Protein AF-A0A352WUY8-F1 (afdb_monomer)

Mean predicted aligned error: 10.78 Å

Nearest PDB structures (foldseek):
  6tqo-assembly1_G  TM=8.831E-01  e=2.016E-07  Escherichia coli
  1nz8-assembly1_A  TM=8.225E-01  e=1.545E-07  Thermus thermophilus
  8urw-assembly1_G  TM=7.763E-01  e=8.699E-07  Synechococcus elongatus
  2lq8-assembly1_A  TM=7.130E-01  e=3.512E-06  Thermotoga maritima
  2xhc-assembly1_A  TM=7.274E-01  e=1.139E-03  Thermotoga maritima

Solvent-accessible surface area (backbone atoms only — not comparable to full-atom values): 7276 Å² total; per-residue (Å²): 60,34,43,75,92,31,48,69,58,34,46,56,48,49,53,51,50,30,59,76,69,67,35,56,89,40,49,70,47,71,47,65,33,44,37,51,37,58,45,99,87,71,48,78,44,79,44,65,76,46,81,32,41,67,49,70,47,59,58,94,43,74,66,54,53,48,53,55,56,70,36,76,50,43,78,41,47,60,49,81,93,58,40,70,63,86,73,52,72,69,56,45,47,75,61,33,72,51,81,60,70,56,75,78,84,76,59,1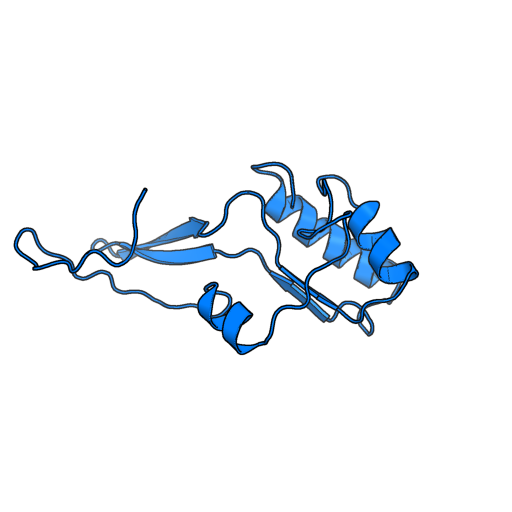00,83,68,88,79,80,90,86,81,87,134

Structure (mmCIF, N/CA/C/O backbone):
data_AF-A0A352WUY8-F1
#
_entry.id   AF-A0A352WUY8-F1
#
loop_
_atom_site.group_PDB
_atom_site.id
_atom_site.type_symbol
_atom_site.label_atom_id
_atom_site.label_alt_id
_atom_site.label_comp_id
_atom_site.label_asym_id
_atom_site.label_entity_id
_atom_site.label_seq_id
_atom_site.pdbx_PDB_ins_code
_atom_site.Cartn_x
_atom_site.Cartn_y
_atom_site.Cartn_z
_atom_site.occupancy
_atom_site.B_iso_or_equiv
_atom_site.auth_seq_id
_atom_site.auth_comp_id
_atom_site.auth_asym_id
_atom_site.auth_atom_id
_atom_site.pdbx_PDB_model_num
ATOM 1 N N . HIS A 1 1 ? 4.583 -4.621 2.887 1.00 82.31 1 HIS A N 1
ATOM 2 C CA . HIS A 1 1 ? 4.768 -4.213 4.289 1.00 82.31 1 HIS A CA 1
ATOM 3 C C . HIS A 1 1 ? 5.274 -2.777 4.323 1.00 82.31 1 HIS A C 1
ATOM 5 O O . HIS A 1 1 ? 6.073 -2.386 3.469 1.00 82.31 1 HIS A O 1
ATOM 11 N N . THR A 1 2 ? 4.762 -1.977 5.249 1.00 84.19 2 THR A N 1
ATOM 12 C CA . THR A 1 2 ? 5.091 -0.553 5.397 1.00 84.19 2 THR A CA 1
ATOM 13 C C . THR A 1 2 ? 5.365 -0.224 6.858 1.00 84.19 2 THR A C 1
ATOM 15 O O . THR A 1 2 ? 5.048 -1.014 7.738 1.00 84.19 2 THR A O 1
ATOM 18 N N . TYR A 1 3 ? 5.930 0.946 7.146 1.00 82.31 3 TYR A N 1
ATOM 19 C CA . TYR A 1 3 ? 5.993 1.423 8.529 1.00 82.31 3 TYR A CA 1
ATOM 20 C C . TYR A 1 3 ? 4.589 1.745 9.067 1.00 82.31 3 TYR A C 1
ATOM 22 O O . TYR A 1 3 ? 3.752 2.311 8.356 1.00 82.31 3 TYR A O 1
ATOM 30 N N . SER A 1 4 ? 4.343 1.406 10.335 1.00 74.00 4 SER A N 1
ATOM 31 C CA . SER A 1 4 ? 3.097 1.746 11.031 1.00 74.00 4 SER A CA 1
ATOM 32 C C . SER A 1 4 ? 2.880 3.264 11.035 1.00 74.00 4 SER A C 1
ATOM 34 O O . SER A 1 4 ? 3.808 4.030 11.300 1.00 74.00 4 SER A O 1
ATOM 36 N N . GLY A 1 5 ? 1.671 3.708 10.680 1.00 79.38 5 GLY A N 1
ATOM 37 C CA . GLY A 1 5 ? 1.319 5.130 10.557 1.00 79.38 5 GLY A CA 1
ATOM 38 C C . GLY A 1 5 ? 1.718 5.790 9.230 1.00 79.38 5 GLY A C 1
ATOM 39 O O . GLY A 1 5 ? 1.317 6.923 8.973 1.00 79.38 5 GLY A O 1
ATOM 40 N N . TYR A 1 6 ? 2.450 5.090 8.357 1.00 83.50 6 TYR A N 1
ATOM 41 C CA . TYR A 1 6 ? 2.843 5.600 7.040 1.00 83.50 6 TYR A CA 1
ATOM 42 C C . TYR A 1 6 ? 1.952 5.095 5.898 1.00 83.50 6 TYR A C 1
ATOM 44 O O . TYR A 1 6 ? 2.167 5.520 4.768 1.00 83.50 6 TYR A O 1
ATOM 52 N N . GLU A 1 7 ? 0.946 4.246 6.146 1.00 83.88 7 GLU A N 1
ATOM 53 C CA . GLU A 1 7 ? 0.160 3.605 5.072 1.00 83.88 7 GLU A CA 1
ATOM 54 C C . GLU A 1 7 ? -0.530 4.634 4.169 1.00 83.88 7 G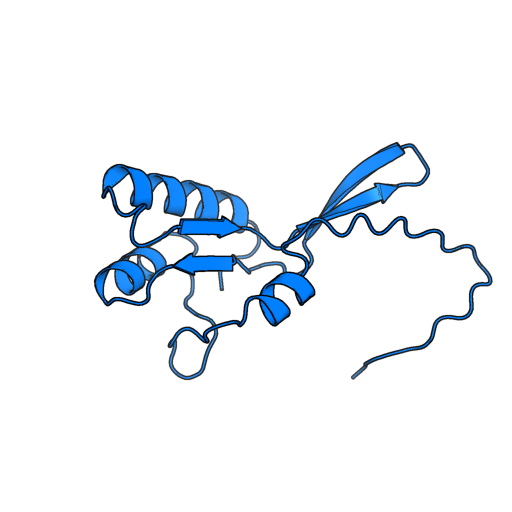LU A C 1
ATOM 56 O O . GLU A 1 7 ? -0.363 4.585 2.953 1.00 83.88 7 GLU A O 1
ATOM 61 N N . ASN A 1 8 ? -1.216 5.621 4.763 1.00 85.06 8 ASN A N 1
ATOM 62 C CA . ASN A 1 8 ? -1.877 6.706 4.025 1.00 85.06 8 ASN A CA 1
ATOM 63 C C . ASN A 1 8 ? -0.882 7.481 3.158 1.00 85.06 8 ASN A C 1
ATOM 65 O O . ASN A 1 8 ? -1.136 7.762 1.990 1.00 85.06 8 ASN A O 1
ATOM 69 N N . ARG A 1 9 ? 0.295 7.789 3.714 1.00 88.75 9 ARG A N 1
ATOM 70 C CA . ARG A 1 9 ? 1.338 8.521 2.992 1.00 88.75 9 ARG A CA 1
ATOM 71 C C . ARG A 1 9 ? 1.930 7.685 1.861 1.00 88.75 9 ARG A C 1
ATOM 73 O O . ARG A 1 9 ? 2.184 8.226 0.789 1.00 88.75 9 ARG A O 1
ATOM 80 N N . VAL A 1 10 ? 2.158 6.393 2.096 1.00 89.69 10 VAL A N 1
ATOM 81 C CA . VAL A 1 10 ? 2.646 5.452 1.083 1.00 89.69 10 VAL A CA 1
ATOM 82 C C . VAL A 1 10 ? 1.637 5.345 -0.050 1.00 89.69 10 VAL A C 1
ATOM 84 O O . VAL A 1 10 ? 2.053 5.487 -1.192 1.00 89.69 10 VAL A O 1
ATOM 87 N N . ALA A 1 11 ? 0.345 5.176 0.245 1.00 88.31 11 ALA A N 1
ATOM 88 C CA . ALA A 1 11 ? -0.701 5.086 -0.770 1.00 88.31 11 ALA A CA 1
ATOM 89 C C . ALA A 1 11 ? -0.721 6.331 -1.670 1.00 88.31 11 ALA A C 1
ATOM 91 O O . ALA A 1 11 ? -0.510 6.213 -2.875 1.00 88.31 11 ALA A O 1
ATOM 92 N N . THR A 1 12 ? -0.819 7.528 -1.080 1.00 89.88 12 THR A N 1
ATOM 93 C CA . THR A 1 12 ? -0.816 8.787 -1.842 1.00 89.88 12 THR A CA 1
ATOM 94 C C . THR A 1 12 ? 0.484 9.007 -2.620 1.00 89.88 12 THR A C 1
ATOM 96 O O . THR A 1 12 ? 0.471 9.530 -3.734 1.00 89.88 12 THR A O 1
ATOM 99 N N . ASN A 1 13 ? 1.637 8.645 -2.050 1.00 90.56 13 ASN A N 1
ATOM 100 C CA . ASN A 1 13 ? 2.911 8.743 -2.760 1.00 90.56 13 ASN A CA 1
ATOM 101 C C . ASN A 1 13 ? 2.961 7.786 -3.951 1.00 90.56 13 ASN A C 1
ATOM 103 O O . ASN A 1 13 ? 3.424 8.185 -5.017 1.00 90.56 13 ASN A O 1
ATOM 107 N N . LEU A 1 14 ? 2.485 6.551 -3.779 1.00 88.94 14 LEU A N 1
ATOM 108 C CA . LEU A 1 14 ? 2.448 5.558 -4.845 1.00 88.94 14 LEU A CA 1
ATOM 109 C C . LEU A 1 14 ? 1.560 6.053 -5.988 1.00 88.94 14 LEU A C 1
ATOM 111 O O . LEU A 1 14 ? 2.011 6.073 -7.126 1.00 88.94 14 LEU A O 1
ATOM 115 N N . GLU A 1 15 ? 0.358 6.548 -5.682 1.00 89.12 15 GLU A N 1
ATOM 116 C CA . GLU A 1 15 ? -0.559 7.136 -6.669 1.00 89.12 15 GLU A CA 1
ATOM 117 C C . GLU A 1 15 ? 0.093 8.291 -7.434 1.00 89.12 15 GLU A C 1
ATOM 119 O O . GLU A 1 15 ? 0.072 8.316 -8.664 1.00 89.12 15 GLU A O 1
ATOM 124 N N . LYS A 1 16 ? 0.761 9.210 -6.727 1.00 90.62 16 LYS A N 1
ATOM 125 C CA . LYS A 1 16 ? 1.502 10.307 -7.364 1.00 90.62 16 LYS A CA 1
ATOM 126 C C . LYS A 1 16 ? 2.624 9.803 -8.264 1.00 90.62 16 LYS A C 1
ATOM 128 O O . LYS A 1 16 ? 2.843 10.374 -9.327 1.00 90.62 16 LYS A O 1
ATOM 133 N N . ILE A 1 17 ? 3.380 8.786 -7.855 1.00 88.06 17 ILE A N 1
ATOM 134 C CA . ILE A 1 17 ? 4.468 8.234 -8.675 1.00 88.06 17 ILE A CA 1
ATOM 135 C C . ILE A 1 17 ? 3.898 7.567 -9.930 1.00 88.06 17 ILE A C 1
ATOM 137 O O . ILE A 1 17 ? 4.437 7.764 -11.019 1.00 88.06 17 ILE A O 1
ATOM 141 N N . VAL A 1 18 ? 2.805 6.818 -9.779 1.00 88.50 18 VAL A N 1
ATOM 142 C CA . VAL A 1 18 ? 2.091 6.160 -10.878 1.00 88.50 18 VAL A CA 1
ATOM 143 C C . VAL A 1 18 ? 1.592 7.185 -11.891 1.00 88.50 18 VAL A C 1
ATOM 145 O O . VAL A 1 18 ? 1.808 6.998 -13.088 1.00 88.50 18 VAL A O 1
ATOM 148 N N . ASP A 1 19 ? 1.004 8.284 -11.421 1.00 88.88 19 ASP A N 1
ATOM 149 C CA . ASP A 1 19 ? 0.526 9.376 -12.271 1.00 88.88 19 ASP A CA 1
ATOM 150 C C . ASP A 1 19 ? 1.684 10.092 -12.988 1.00 88.88 19 ASP A C 1
ATOM 152 O O . ASP A 1 19 ? 1.711 10.176 -14.217 1.00 88.88 19 ASP A O 1
ATOM 156 N N . ASN A 1 20 ? 2.728 10.483 -12.245 1.00 89.62 20 ASN A N 1
ATOM 157 C CA . ASN A 1 20 ? 3.909 11.152 -12.806 1.00 89.62 20 ASN A CA 1
ATOM 158 C C . ASN A 1 20 ? 4.630 10.308 -13.868 1.00 89.62 20 ASN A C 1
ATOM 160 O O . ASN A 1 20 ? 5.113 10.843 -14.865 1.00 89.62 20 ASN A O 1
ATOM 164 N N . ARG A 1 21 ? 4.720 8.988 -13.663 1.00 86.38 21 ARG A N 1
ATOM 165 C CA . ARG A 1 21 ? 5.359 8.061 -14.611 1.00 86.38 21 ARG A CA 1
ATOM 166 C C . ARG A 1 21 ? 4.399 7.530 -15.677 1.00 86.38 21 ARG A C 1
ATOM 168 O O . ARG A 1 21 ? 4.820 6.744 -16.520 1.00 86.38 21 ARG A O 1
ATOM 175 N N . LYS A 1 22 ? 3.121 7.935 -15.658 1.00 87.69 22 LYS A N 1
ATOM 176 C CA . LYS A 1 22 ? 2.055 7.418 -16.537 1.00 87.69 22 LYS A CA 1
ATOM 177 C C . LYS A 1 22 ? 1.936 5.885 -16.507 1.00 87.69 22 LYS A C 1
ATOM 179 O O . LYS A 1 22 ? 1.579 5.241 -17.494 1.00 87.69 22 LYS A O 1
ATOM 184 N N . MET A 1 23 ? 2.198 5.294 -15.343 1.00 86.06 23 MET A N 1
ATOM 185 C CA . MET A 1 23 ? 2.179 3.848 -15.104 1.00 86.06 23 MET A CA 1
ATOM 186 C C . MET A 1 23 ? 0.805 3.328 -14.663 1.00 86.06 23 MET A C 1
ATOM 188 O O . MET A 1 23 ? 0.715 2.212 -14.162 1.00 86.06 23 MET A O 1
ATOM 192 N N . GLY A 1 24 ? -0.281 4.088 -14.849 1.00 82.62 24 GLY A N 1
ATOM 193 C CA . GLY A 1 24 ? -1.638 3.643 -14.475 1.00 82.62 24 GLY A CA 1
ATOM 194 C C . GLY A 1 24 ? -2.107 2.375 -15.208 1.00 82.62 24 GLY A C 1
ATOM 195 O O . GLY A 1 24 ? -3.006 1.671 -14.755 1.00 82.62 24 GLY A O 1
ATOM 196 N N . HIS A 1 25 ? -1.459 2.045 -16.328 1.00 86.25 25 HIS A N 1
ATOM 197 C CA . HIS A 1 25 ? -1.661 0.789 -17.049 1.00 86.25 25 HIS A CA 1
ATOM 198 C C . HIS A 1 25 ? -0.974 -0.416 -16.383 1.00 86.25 25 HIS A C 1
ATOM 200 O O . HIS A 1 25 ? -1.325 -1.550 -16.687 1.00 86.25 25 HIS A O 1
ATOM 206 N N . LEU A 1 26 ? -0.007 -0.180 -15.491 1.00 87.19 26 LEU A N 1
ATOM 207 C CA . LEU A 1 26 ? 0.717 -1.212 -14.749 1.00 87.19 26 LEU A CA 1
ATOM 208 C C . LEU A 1 26 ? 0.242 -1.303 -13.302 1.00 87.19 26 LEU A C 1
ATOM 210 O O . LEU A 1 26 ? 0.077 -2.405 -12.800 1.00 87.19 26 LEU A O 1
ATOM 214 N N . ILE A 1 27 ? 0.024 -0.172 -12.628 1.00 87.75 27 ILE A N 1
ATOM 215 C CA . ILE A 1 27 ? -0.509 -0.117 -11.263 1.00 87.75 27 ILE A CA 1
ATOM 216 C C . ILE A 1 27 ? -1.936 0.420 -11.344 1.00 87.75 27 ILE A C 1
ATOM 218 O O . ILE A 1 27 ? -2.148 1.600 -11.607 1.00 87.75 27 ILE A O 1
ATOM 222 N N . HIS A 1 28 ? -2.906 -0.466 -11.134 1.00 86.44 28 HIS A N 1
ATOM 223 C CA . HIS A 1 28 ? -4.326 -0.184 -11.323 1.00 86.44 28 HIS A CA 1
ATOM 224 C C . HIS A 1 28 ? -4.994 0.392 -10.079 1.00 86.44 28 HIS A C 1
ATOM 226 O O . HIS A 1 28 ? -5.844 1.268 -10.195 1.00 86.44 28 HIS A O 1
ATOM 232 N N . ALA A 1 29 ? -4.650 -0.115 -8.894 1.00 83.94 29 ALA A N 1
ATOM 233 C CA . ALA A 1 29 ? -5.260 0.342 -7.651 1.00 83.94 29 ALA A CA 1
ATOM 234 C C . ALA A 1 29 ? -4.319 0.167 -6.462 1.00 83.94 29 ALA A C 1
ATOM 236 O O . ALA A 1 29 ? -3.564 -0.803 -6.387 1.00 83.94 29 ALA A O 1
ATOM 237 N N . VAL A 1 30 ? -4.418 1.087 -5.508 1.00 86.88 30 VAL A N 1
ATOM 238 C CA . VAL A 1 30 ? -3.738 1.025 -4.215 1.00 86.88 30 VAL A CA 1
ATOM 239 C C . VAL A 1 30 ? -4.803 1.199 -3.146 1.00 86.88 30 VAL A C 1
ATOM 241 O O . VAL A 1 30 ? -5.571 2.155 -3.189 1.00 86.88 30 VAL A O 1
ATOM 244 N N . LYS A 1 31 ? -4.887 0.263 -2.206 1.00 84.19 31 LYS A N 1
ATOM 245 C CA . LYS A 1 31 ? -5.868 0.293 -1.122 1.00 84.19 31 LYS A CA 1
ATOM 246 C C . LYS A 1 31 ? -5.211 -0.046 0.203 1.00 84.19 31 LYS A C 1
ATOM 248 O O . LYS A 1 31 ? -4.277 -0.842 0.275 1.00 84.19 31 LYS A O 1
ATOM 253 N N . ILE A 1 32 ? -5.725 0.556 1.263 1.00 84.50 32 ILE A N 1
ATOM 254 C CA . ILE A 1 32 ? -5.334 0.245 2.634 1.00 84.50 32 ILE A CA 1
ATOM 255 C C . ILE A 1 32 ? -6.448 -0.633 3.204 1.00 84.50 32 ILE A C 1
ATOM 257 O O . ILE A 1 32 ? -7.615 -0.283 3.031 1.00 84.50 32 ILE A O 1
ATOM 261 N N . PRO A 1 33 ? -6.128 -1.776 3.827 1.00 79.06 33 PRO A N 1
ATOM 262 C CA . PRO A 1 33 ? -7.138 -2.642 4.414 1.00 79.06 33 PRO A CA 1
ATOM 263 C C . PRO A 1 33 ? -7.725 -1.987 5.673 1.00 79.06 33 PRO A C 1
ATOM 265 O O . PRO A 1 33 ? -7.186 -2.104 6.781 1.00 79.06 33 PRO A O 1
ATOM 268 N N . THR A 1 34 ? -8.821 -1.256 5.483 1.00 77.56 34 THR A N 1
ATOM 269 C CA . THR A 1 34 ? -9.578 -0.557 6.525 1.00 77.56 34 THR A CA 1
ATOM 270 C C . THR A 1 34 ? -11.043 -0.952 6.455 1.00 77.56 34 THR A C 1
ATOM 272 O O . THR A 1 34 ? -11.637 -0.930 5.382 1.00 77.56 34 THR A O 1
ATOM 275 N N . GLU A 1 35 ? -11.626 -1.257 7.604 1.00 73.69 35 GLU A N 1
ATOM 276 C CA . GLU A 1 35 ? -13.042 -1.546 7.775 1.00 73.69 35 GLU A CA 1
ATOM 277 C C . GLU A 1 35 ? -13.756 -0.310 8.328 1.00 73.69 35 GLU A C 1
ATOM 279 O O . GLU A 1 35 ? -13.275 0.331 9.264 1.00 73.69 35 GLU A O 1
ATOM 284 N N . LYS A 1 36 ? -14.910 0.029 7.751 1.00 68.50 36 LYS A N 1
ATOM 285 C CA . LYS A 1 36 ? -15.782 1.082 8.276 1.00 68.50 36 LYS A CA 1
ATOM 286 C C . LYS A 1 36 ? -16.730 0.467 9.293 1.00 68.50 36 LYS A C 1
ATOM 288 O O . LYS A 1 36 ? -17.646 -0.265 8.921 1.00 68.50 36 LYS A O 1
ATOM 293 N N . VAL A 1 37 ? -16.508 0.770 10.565 1.00 69.00 37 VAL A N 1
ATOM 294 C CA . VAL A 1 37 ? -17.386 0.354 11.656 1.00 69.00 37 VAL A CA 1
ATOM 295 C C . VAL A 1 37 ? -18.341 1.504 11.943 1.00 69.00 37 VAL A C 1
ATOM 297 O O . VAL A 1 37 ? -17.915 2.631 12.177 1.00 69.00 37 VAL A O 1
ATOM 300 N N . VAL A 1 38 ? -19.642 1.227 11.906 1.00 72.88 38 VAL A N 1
ATOM 301 C CA . VAL A 1 38 ? -20.656 2.183 12.359 1.00 72.88 38 VAL A CA 1
ATOM 302 C C . VAL A 1 38 ? -20.959 1.849 13.810 1.00 72.88 38 VAL A C 1
ATOM 304 O O . VAL A 1 38 ? -21.513 0.787 14.105 1.00 72.88 38 VAL A O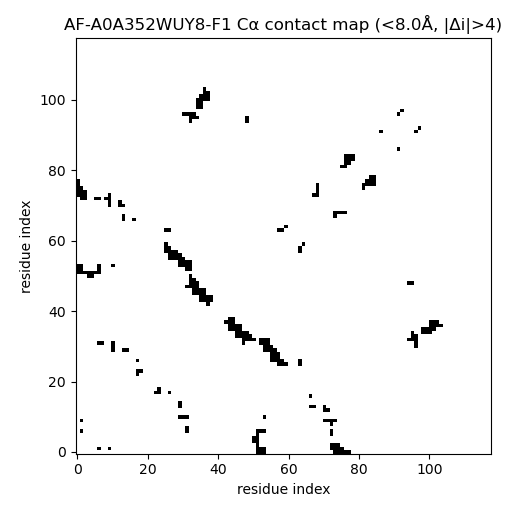 1
ATOM 307 N N . GLU A 1 39 ? -20.558 2.731 14.717 1.00 67.06 39 GLU A N 1
ATOM 308 C CA . GLU A 1 39 ? -20.899 2.605 16.125 1.00 67.06 39 GLU A CA 1
ATOM 309 C C . GLU A 1 39 ? -22.420 2.760 16.327 1.00 67.06 39 GLU A C 1
AT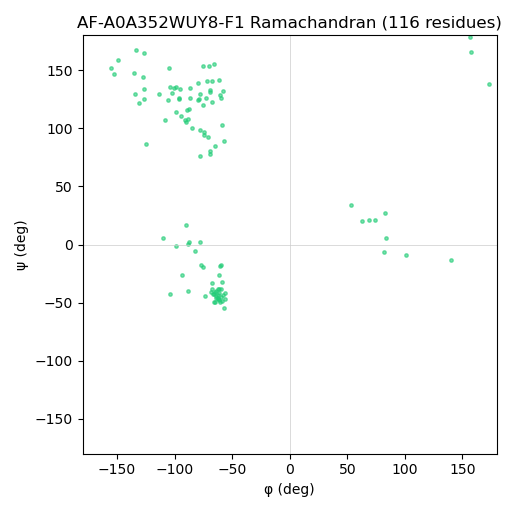OM 311 O O . GLU A 1 39 ? -23.112 3.410 15.533 1.00 67.06 39 GLU A O 1
ATOM 316 N N . PRO A 1 40 ? -22.985 2.192 17.408 1.00 66.94 40 PRO A N 1
ATOM 317 C CA . PRO A 1 40 ? -24.414 2.302 17.707 1.00 66.94 40 PRO A CA 1
ATOM 318 C C . PRO A 1 40 ? -24.914 3.745 17.888 1.00 66.94 40 PRO A C 1
ATOM 320 O O . PRO A 1 40 ? -26.121 3.979 17.849 1.00 66.94 40 PRO A O 1
ATOM 323 N N . ASP A 1 41 ? -24.008 4.699 18.112 1.00 72.50 41 ASP A N 1
ATOM 324 C CA . ASP A 1 41 ? -24.293 6.128 18.257 1.00 72.50 41 ASP A CA 1
ATOM 325 C C . ASP A 1 41 ? -24.313 6.888 16.912 1.00 72.50 41 ASP A C 1
ATOM 327 O O . ASP A 1 41 ? -24.541 8.099 16.891 1.00 72.50 41 ASP A O 1
ATOM 331 N N . GLY A 1 42 ? -24.116 6.183 15.792 1.00 71.50 42 GLY A N 1
ATOM 332 C CA . GLY A 1 42 ? -24.105 6.746 14.445 1.00 71.50 42 GLY A CA 1
ATOM 333 C C . GLY A 1 42 ? -22.764 7.348 14.027 1.00 71.50 42 GLY A C 1
ATOM 334 O O . GLY A 1 42 ? -22.696 7.939 12.948 1.00 71.50 42 GLY A O 1
ATOM 335 N N . LYS A 1 43 ? -21.703 7.218 14.837 1.00 73.38 43 LYS A N 1
ATOM 336 C CA . LYS A 1 43 ? -20.355 7.591 14.404 1.00 73.38 43 LYS A CA 1
ATOM 337 C C . LYS A 1 43 ? -19.767 6.513 13.502 1.00 73.38 43 LYS A C 1
ATOM 339 O O . LYS A 1 43 ? -19.769 5.330 13.827 1.00 73.38 43 LYS A O 1
ATOM 344 N N . GLU A 1 44 ? -19.257 6.942 12.355 1.00 72.81 44 GLU A N 1
ATOM 345 C CA . GLU A 1 44 ? -18.467 6.094 11.469 1.00 72.81 44 GLU A CA 1
ATOM 346 C C . GLU A 1 44 ? -17.000 6.176 11.907 1.00 72.81 44 GLU A C 1
ATOM 348 O O . GLU A 1 44 ? -16.392 7.248 11.855 1.00 72.81 44 GLU A O 1
ATOM 353 N N . GLU A 1 45 ? -16.432 5.056 12.347 1.00 73.00 45 GLU A N 1
ATOM 354 C CA . GLU A 1 45 ? -15.016 4.936 12.686 1.00 73.00 45 GLU A CA 1
ATOM 355 C C . GLU A 1 45 ? -14.320 3.992 11.695 1.00 73.00 45 GLU A C 1
ATOM 357 O O . GLU A 1 45 ? -14.778 2.883 11.414 1.00 73.00 45 GLU A O 1
ATOM 362 N N . GLU A 1 46 ? -13.197 4.436 11.129 1.00 72.94 46 GLU A N 1
ATOM 363 C CA . GLU A 1 46 ? -12.395 3.628 10.209 1.00 72.94 46 GLU A CA 1
ATOM 364 C C . GLU A 1 46 ? -11.353 2.827 10.997 1.00 72.94 46 GLU A C 1
ATOM 366 O O . GLU A 1 46 ? -10.336 3.357 11.456 1.00 72.94 46 GLU A O 1
ATOM 371 N N . ARG A 1 47 ? -11.581 1.521 11.142 1.00 73.62 47 ARG A N 1
ATOM 372 C CA . ARG A 1 47 ? -10.674 0.611 11.840 1.00 73.62 47 ARG A CA 1
ATOM 373 C C . ARG A 1 47 ? -9.755 -0.097 10.851 1.00 73.62 47 ARG A C 1
ATOM 375 O O . ARG A 1 47 ? -10.193 -0.761 9.921 1.00 73.62 47 ARG A O 1
ATOM 382 N N . LYS A 1 48 ? -8.443 -0.017 11.066 1.00 75.81 48 LYS A N 1
ATOM 383 C CA . LYS A 1 48 ? -7.455 -0.725 10.233 1.00 75.81 48 LYS A CA 1
ATOM 384 C C . LYS A 1 48 ? -7.442 -2.215 10.581 1.00 75.81 48 LYS A C 1
ATOM 386 O O . LYS A 1 48 ? -7.138 -2.561 11.721 1.00 75.81 48 LYS A O 1
ATOM 391 N N . LEU A 1 49 ? -7.732 -3.079 9.607 1.00 73.44 49 LEU A N 1
ATOM 392 C CA . LEU A 1 49 ? -7.721 -4.539 9.781 1.00 73.44 49 LEU A CA 1
ATOM 393 C C . LEU A 1 49 ? -6.286 -5.072 9.864 1.00 73.44 49 LEU A C 1
ATOM 395 O O . LEU A 1 49 ? -5.952 -5.856 10.750 1.00 73.44 49 LEU A O 1
ATOM 399 N N . PHE A 1 50 ? -5.419 -4.582 8.973 1.00 76.94 50 PHE A N 1
ATOM 400 C CA . PHE A 1 50 ? -4.010 -4.966 8.909 1.00 76.94 50 PHE A CA 1
ATOM 401 C C . PHE A 1 50 ? -3.121 -3.721 8.990 1.00 76.94 50 PHE A C 1
ATOM 403 O O . PHE A 1 50 ? -2.737 -3.164 7.955 1.00 76.94 50 PHE A O 1
ATOM 410 N N . PRO A 1 51 ? -2.774 -3.253 10.204 1.00 79.50 51 PRO A N 1
ATOM 411 C CA . PRO A 1 51 ? -1.830 -2.156 10.346 1.00 79.50 51 PRO A CA 1
ATOM 412 C C . PRO A 1 51 ? -0.480 -2.565 9.747 1.00 79.50 51 PRO A C 1
ATOM 414 O O . PRO A 1 51 ? -0.022 -3.692 9.919 1.00 79.50 51 PRO A O 1
ATOM 417 N N . SER A 1 52 ? 0.193 -1.631 9.084 1.00 84.31 52 SER A N 1
ATOM 418 C CA . SER A 1 52 ? 1.464 -1.800 8.365 1.00 84.31 52 SER A CA 1
ATOM 419 C C . SER A 1 52 ? 1.370 -2.547 7.023 1.00 84.31 52 SER A C 1
ATOM 421 O O . SER A 1 52 ? 2.383 -3.056 6.517 1.00 84.31 52 SER A O 1
ATOM 423 N N . TYR A 1 53 ? 0.180 -2.595 6.414 1.00 86.06 53 TYR A N 1
ATOM 424 C CA . TYR A 1 53 ? -0.038 -3.193 5.095 1.00 86.06 53 TYR A CA 1
A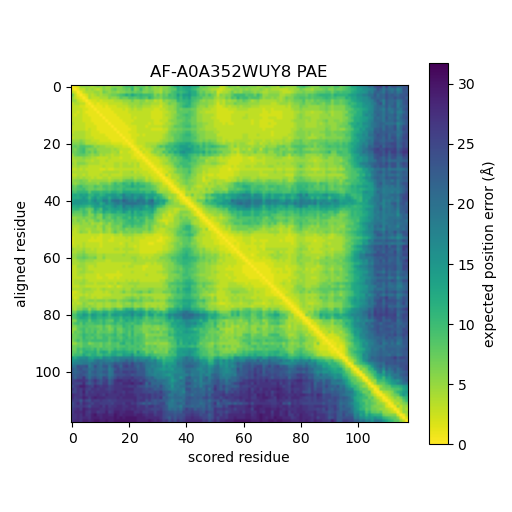TOM 425 C C . TYR A 1 53 ? -0.755 -2.248 4.131 1.00 86.06 53 TYR A C 1
ATOM 427 O O . TYR A 1 53 ? -1.636 -1.478 4.501 1.00 86.06 53 TYR A O 1
ATOM 435 N N . VAL A 1 54 ? -0.355 -2.337 2.865 1.00 86.50 54 VAL A N 1
ATOM 436 C CA . VAL A 1 54 ? -0.976 -1.656 1.729 1.00 86.50 54 VAL A CA 1
ATOM 437 C C . VAL A 1 54 ? -1.109 -2.698 0.630 1.00 86.50 54 VAL A C 1
ATOM 439 O O . VAL A 1 54 ? -0.146 -3.407 0.324 1.00 86.50 54 VAL A O 1
ATOM 442 N N . LEU A 1 55 ? -2.306 -2.803 0.073 1.00 86.56 55 LEU A N 1
ATOM 443 C CA . LEU A 1 55 ? -2.650 -3.710 -1.008 1.00 86.56 55 LEU A CA 1
ATOM 444 C C . LEU A 1 55 ? -2.528 -2.953 -2.327 1.00 86.56 55 LEU A C 1
ATOM 446 O O . LEU A 1 55 ? -2.985 -1.817 -2.453 1.00 86.56 55 LEU A O 1
ATOM 450 N N . VAL A 1 56 ? -1.879 -3.573 -3.308 1.00 86.50 56 VAL A N 1
ATOM 451 C CA . VAL A 1 56 ? -1.612 -2.959 -4.611 1.00 86.50 56 VAL A CA 1
ATOM 452 C C . VAL A 1 56 ? -2.023 -3.941 -5.697 1.00 86.50 56 VAL A C 1
ATOM 454 O O . VAL A 1 56 ? -1.500 -5.051 -5.758 1.00 86.50 56 VAL A O 1
ATOM 457 N N . LYS A 1 57 ? -2.943 -3.523 -6.569 1.00 86.50 57 LYS A N 1
ATOM 458 C CA . LYS A 1 57 ? -3.316 -4.251 -7.783 1.00 86.50 57 LYS A CA 1
ATOM 459 C C . LYS A 1 57 ? -2.438 -3.751 -8.919 1.00 86.50 57 LYS A C 1
ATOM 461 O O . LYS A 1 57 ? -2.612 -2.624 -9.381 1.00 86.50 57 LYS A O 1
ATOM 466 N N . MET A 1 58 ? -1.481 -4.571 -9.343 1.00 88.19 58 MET A N 1
ATOM 467 C CA . MET A 1 58 ? -0.538 -4.215 -10.401 1.00 88.19 58 MET A CA 1
ATOM 468 C C . MET A 1 58 ? -0.071 -5.421 -11.215 1.00 88.19 58 MET A C 1
ATOM 470 O O . MET A 1 58 ? -0.114 -6.554 -10.742 1.00 88.19 58 MET A O 1
ATOM 474 N N . ILE A 1 59 ? 0.419 -5.150 -12.421 1.00 87.38 59 ILE A N 1
ATOM 475 C CA . ILE A 1 59 ? 1.138 -6.103 -13.263 1.00 87.38 59 ILE A CA 1
ATOM 476 C C . ILE A 1 59 ? 2.575 -6.191 -12.755 1.00 87.38 59 ILE A C 1
ATOM 478 O O . ILE A 1 59 ? 3.269 -5.183 -12.652 1.00 87.38 59 ILE A O 1
ATOM 482 N N . MET A 1 60 ? 3.015 -7.403 -12.429 1.00 82.75 60 MET A N 1
ATOM 483 C CA . MET A 1 60 ? 4.327 -7.652 -11.847 1.00 82.75 60 MET A CA 1
ATOM 484 C C . MET A 1 60 ? 5.435 -7.615 -12.909 1.00 82.75 60 MET A C 1
ATOM 486 O O . MET A 1 60 ? 5.681 -8.611 -13.582 1.00 82.75 60 MET A O 1
ATOM 490 N N . ASN A 1 61 ? 6.125 -6.478 -13.001 1.00 86.81 61 ASN A N 1
ATOM 491 C CA . ASN A 1 61 ? 7.313 -6.251 -13.829 1.00 86.81 61 ASN A CA 1
ATOM 492 C C . ASN A 1 61 ? 8.474 -5.686 -12.981 1.00 86.81 61 ASN A C 1
ATOM 494 O O . ASN A 1 61 ? 8.252 -5.161 -11.884 1.00 86.81 61 ASN A O 1
ATOM 498 N N . ASP A 1 62 ? 9.705 -5.705 -13.503 1.00 86.94 62 ASP A N 1
ATOM 499 C CA . ASP A 1 62 ? 10.873 -5.117 -12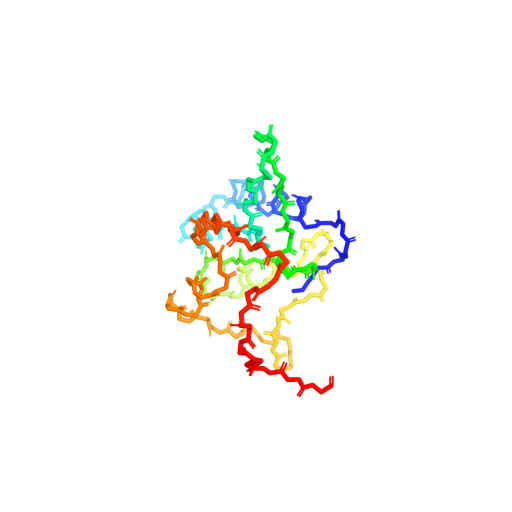.822 1.00 86.94 62 ASP A CA 1
ATOM 500 C C . ASP A 1 62 ? 10.660 -3.636 -12.481 1.00 86.94 62 ASP A C 1
ATOM 502 O O . ASP A 1 62 ? 10.960 -3.183 -11.376 1.00 86.94 62 ASP A O 1
ATOM 506 N N . GLU A 1 63 ? 10.066 -2.869 -13.398 1.00 86.69 63 GLU A N 1
ATOM 507 C CA . GLU A 1 63 ? 9.825 -1.440 -13.194 1.00 86.69 63 GLU A CA 1
ATOM 508 C C . GLU A 1 63 ? 8.839 -1.173 -12.048 1.00 86.69 63 GLU A C 1
ATOM 510 O O . GLU A 1 63 ? 9.134 -0.391 -11.142 1.00 86.69 63 GLU A O 1
ATOM 515 N N . THR A 1 64 ? 7.689 -1.856 -12.038 1.00 87.44 64 THR A N 1
ATOM 516 C CA . THR A 1 64 ? 6.703 -1.753 -10.950 1.00 87.44 64 THR A CA 1
ATOM 517 C C . THR A 1 64 ? 7.283 -2.215 -9.623 1.00 87.44 64 THR A C 1
ATOM 519 O O . THR A 1 64 ? 7.048 -1.586 -8.592 1.00 87.44 64 THR A O 1
ATOM 522 N N . TRP A 1 65 ? 8.100 -3.270 -9.646 1.00 86.56 65 TRP A N 1
ATOM 523 C CA . TRP A 1 65 ? 8.770 -3.777 -8.457 1.00 86.56 65 TRP A CA 1
ATOM 524 C C . TRP A 1 65 ? 9.722 -2.729 -7.869 1.00 86.56 65 TRP A C 1
ATOM 526 O O . TRP A 1 65 ? 9.674 -2.440 -6.669 1.00 86.56 65 TRP A O 1
ATOM 536 N N . HIS A 1 66 ? 10.526 -2.084 -8.720 1.00 87.19 66 HIS A N 1
ATOM 537 C CA . HIS A 1 66 ? 11.412 -0.996 -8.315 1.00 87.19 66 HIS A CA 1
ATOM 538 C C . HIS A 1 66 ? 10.651 0.228 -7.800 1.00 87.19 66 HIS A C 1
ATOM 540 O O . HIS A 1 66 ? 11.079 0.836 -6.819 1.00 87.19 66 HIS A O 1
ATOM 546 N N . VAL A 1 67 ? 9.530 0.597 -8.425 1.00 88.06 67 VAL A N 1
ATOM 547 C CA . VAL A 1 67 ? 8.698 1.734 -7.996 1.00 88.06 67 VAL A CA 1
ATOM 548 C C . VAL A 1 67 ? 8.167 1.529 -6.581 1.00 88.06 67 VAL A C 1
ATOM 550 O O . VAL A 1 67 ? 8.340 2.405 -5.729 1.00 88.06 67 VAL A O 1
ATOM 553 N N . VAL A 1 68 ? 7.577 0.366 -6.298 1.00 87.19 68 VAL A N 1
ATOM 554 C CA . VAL A 1 68 ? 7.046 0.075 -4.960 1.00 87.19 68 VAL A CA 1
ATOM 555 C C . VAL A 1 68 ? 8.172 0.049 -3.929 1.00 87.19 68 VAL A C 1
ATOM 557 O O . VAL A 1 68 ? 8.050 0.664 -2.873 1.00 87.19 68 VAL A O 1
ATOM 560 N N . ARG A 1 69 ? 9.306 -0.587 -4.246 1.00 86.50 69 ARG A N 1
ATOM 561 C CA . ARG A 1 69 ? 10.437 -0.706 -3.314 1.00 86.50 69 ARG A CA 1
ATOM 562 C C . ARG A 1 69 ? 11.133 0.624 -3.016 1.00 86.50 69 ARG A C 1
ATOM 564 O O . ARG A 1 69 ? 11.606 0.819 -1.902 1.00 86.50 69 ARG A O 1
ATOM 571 N N . ASN A 1 70 ? 11.190 1.534 -3.986 1.00 87.50 70 ASN A N 1
ATOM 572 C CA . ASN A 1 70 ? 11.792 2.859 -3.808 1.00 87.50 70 ASN A CA 1
ATOM 573 C C . ASN A 1 70 ? 10.843 3.872 -3.149 1.00 87.50 70 ASN A C 1
ATOM 575 O O . ASN A 1 70 ? 11.253 4.995 -2.853 1.00 87.50 70 ASN A O 1
ATOM 579 N N . THR A 1 71 ? 9.579 3.510 -2.919 1.00 87.25 71 THR A N 1
ATOM 580 C CA . THR A 1 71 ? 8.622 4.409 -2.273 1.00 87.25 71 THR A CA 1
ATOM 581 C C . THR A 1 71 ? 8.939 4.545 -0.785 1.00 87.25 71 THR A C 1
ATOM 583 O O . THR A 1 71 ? 9.018 3.565 -0.045 1.00 87.25 71 THR A O 1
ATOM 586 N N . SER A 1 72 ? 9.095 5.785 -0.314 1.00 85.81 72 SER A N 1
ATOM 587 C CA . SER A 1 72 ? 9.385 6.062 1.095 1.00 85.81 72 SER A CA 1
ATOM 588 C C . SER A 1 72 ? 8.282 5.529 2.009 1.00 85.81 72 SER A C 1
ATOM 590 O O . SER A 1 72 ? 7.118 5.896 1.856 1.00 85.81 72 SER A O 1
ATOM 592 N N . GLY A 1 73 ? 8.662 4.713 2.992 1.00 83.88 73 GLY A N 1
ATOM 593 C CA . GLY A 1 73 ? 7.731 4.089 3.935 1.00 83.88 73 GLY A CA 1
ATOM 594 C C . GLY A 1 73 ? 7.406 2.627 3.618 1.00 83.88 73 GLY A C 1
ATOM 595 O O . GLY A 1 73 ? 6.811 1.957 4.462 1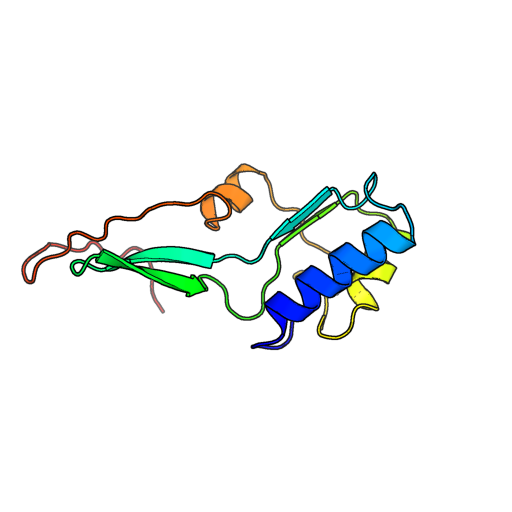.00 83.88 73 GLY A O 1
ATOM 596 N N . VAL A 1 74 ? 7.829 2.118 2.456 1.00 87.56 74 VAL A N 1
ATOM 597 C CA . VAL A 1 74 ? 7.760 0.696 2.104 1.00 87.56 74 VAL A CA 1
ATOM 598 C C . VAL A 1 74 ? 9.005 -0.014 2.626 1.00 87.56 74 VAL A C 1
ATOM 600 O O . VAL A 1 74 ? 10.128 0.393 2.346 1.00 87.56 74 VAL A O 1
ATOM 603 N N . THR A 1 75 ? 8.809 -1.085 3.390 1.00 83.69 75 THR A N 1
ATOM 604 C CA . THR A 1 75 ? 9.905 -1.933 3.887 1.00 83.69 75 THR A CA 1
ATOM 605 C C . THR A 1 75 ? 10.173 -3.114 2.956 1.00 83.69 75 THR A C 1
ATOM 607 O O . THR A 1 75 ? 11.299 -3.597 2.873 1.00 83.69 75 THR A O 1
ATOM 610 N N . GLY A 1 76 ? 9.160 -3.548 2.205 1.00 84.38 76 GLY A N 1
ATOM 611 C CA . GLY A 1 76 ? 9.292 -4.584 1.187 1.00 84.38 76 GLY A CA 1
ATOM 612 C C . GLY A 1 76 ? 7.976 -5.285 0.878 1.00 84.38 76 GLY A C 1
ATOM 613 O O . GLY A 1 76 ? 6.931 -4.999 1.475 1.00 84.38 76 GLY A O 1
ATOM 614 N N . PHE A 1 77 ? 8.034 -6.219 -0.067 1.00 86.38 77 PHE A N 1
ATOM 615 C CA . PHE A 1 77 ? 6.925 -7.121 -0.354 1.00 86.38 77 PHE A CA 1
ATOM 616 C C . PHE A 1 77 ? 6.806 -8.208 0.709 1.00 86.38 77 PHE A C 1
ATOM 618 O O . PHE A 1 77 ? 7.773 -8.562 1.380 1.00 86.38 77 PHE A O 1
ATOM 625 N N . VAL A 1 78 ? 5.588 -8.716 0.863 1.00 82.12 78 VAL A N 1
ATOM 626 C CA . VAL A 1 78 ? 5.280 -9.814 1.775 1.00 82.12 78 VAL A CA 1
ATOM 627 C C . VAL A 1 78 ? 5.470 -11.108 0.994 1.00 82.12 78 VAL A C 1
ATOM 629 O O . VAL A 1 78 ? 4.763 -11.323 0.012 1.00 82.12 78 VAL A O 1
ATOM 632 N N . GLY A 1 79 ? 6.439 -11.926 1.402 1.00 76.88 79 GLY A N 1
ATOM 633 C CA . GLY A 1 79 ? 6.741 -13.205 0.763 1.00 76.88 79 GLY A CA 1
ATOM 634 C C . GLY A 1 79 ? 8.172 -13.689 1.015 1.00 76.88 79 GLY A C 1
ATOM 635 O O . GLY A 1 79 ? 9.024 -12.914 1.472 1.00 76.88 79 GLY A O 1
ATOM 636 N N . PRO A 1 80 ? 8.462 -14.971 0.734 1.00 71.81 80 PRO A N 1
ATOM 637 C CA . PRO A 1 80 ? 9.808 -15.516 0.861 1.00 71.81 80 PRO A CA 1
ATOM 638 C C . PRO A 1 80 ? 10.768 -14.768 -0.077 1.00 71.81 80 PRO A C 1
ATOM 640 O O . PRO A 1 80 ? 10.493 -14.574 -1.257 1.00 71.81 80 PRO A O 1
ATOM 643 N N . GLY A 1 81 ? 11.892 -14.288 0.461 1.00 70.50 81 GLY A N 1
ATOM 644 C CA . GLY A 1 81 ? 12.918 -13.601 -0.332 1.00 70.50 81 GLY A CA 1
ATOM 645 C C . GLY A 1 81 ? 12.522 -12.221 -0.881 1.00 70.50 81 GLY A C 1
ATOM 646 O O . GLY A 1 81 ? 13.146 -11.762 -1.831 1.00 70.50 81 GLY A O 1
ATOM 647 N N . SER A 1 82 ? 11.524 -11.536 -0.301 1.00 68.69 82 SER A N 1
ATOM 648 C CA . SER A 1 82 ? 11.003 -10.243 -0.805 1.00 68.69 82 SER A CA 1
ATOM 649 C C . SER A 1 82 ? 10.370 -10.307 -2.203 1.00 68.69 82 SER A C 1
ATOM 651 O O . SER A 1 82 ? 10.228 -9.277 -2.871 1.00 68.69 82 SER A O 1
ATOM 653 N N . GLN A 1 83 ? 9.975 -11.501 -2.647 1.00 73.25 83 GLN A N 1
ATOM 654 C CA . GLN A 1 83 ? 9.103 -11.654 -3.805 1.00 73.25 83 GLN A CA 1
ATOM 655 C C . GLN A 1 83 ? 7.650 -11.387 -3.388 1.00 73.25 83 GLN A C 1
ATOM 657 O O . GLN A 1 83 ? 7.247 -11.809 -2.303 1.00 73.25 83 GLN A O 1
ATOM 662 N N . PRO A 1 84 ? 6.858 -10.673 -4.204 1.00 74.88 84 PRO A N 1
ATOM 663 C CA . PRO A 1 84 ? 5.447 -10.485 -3.923 1.00 74.88 84 PRO A CA 1
ATOM 664 C C . PRO A 1 84 ? 4.699 -11.796 -4.089 1.00 74.88 84 PRO A C 1
ATOM 666 O O . PRO A 1 84 ? 4.819 -12.476 -5.107 1.00 74.88 84 PRO A O 1
ATOM 669 N N . VAL A 1 85 ? 3.898 -12.117 -3.083 1.00 77.06 85 VAL A N 1
ATOM 670 C CA . VAL A 1 85 ? 2.896 -13.170 -3.181 1.00 77.06 85 VAL A CA 1
ATOM 671 C C . VAL A 1 85 ? 1.699 -12.608 -3.939 1.00 77.06 85 VAL A C 1
ATOM 673 O O . VAL A 1 85 ? 1.170 -11.553 -3.582 1.00 77.06 85 VAL A O 1
ATOM 676 N N . VAL A 1 86 ? 1.305 -13.295 -5.009 1.00 77.69 86 VAL A N 1
ATOM 677 C CA . VAL A 1 86 ? 0.063 -12.989 -5.719 1.00 77.69 86 VAL A CA 1
ATOM 678 C C . VAL A 1 86 ? -1.109 -13.373 -4.826 1.00 77.69 86 VAL A C 1
ATOM 680 O O . VAL A 1 86 ? -1.112 -14.455 -4.248 1.00 77.69 86 VAL A O 1
ATOM 683 N N . LEU A 1 87 ? -2.075 -12.472 -4.703 1.00 77.69 87 LEU A N 1
ATOM 684 C CA . LEU A 1 87 ? -3.333 -12.742 -4.021 1.00 77.69 87 LEU A CA 1
ATOM 685 C C . LEU A 1 87 ? -4.406 -12.929 -5.086 1.00 77.69 87 LEU A C 1
ATOM 687 O O . LEU A 1 87 ? -4.460 -12.166 -6.056 1.00 77.69 87 LEU A O 1
ATOM 691 N N . THR A 1 88 ? -5.234 -13.947 -4.911 1.00 78.81 88 THR A N 1
ATOM 692 C CA . THR A 1 88 ? -6.446 -14.127 -5.715 1.00 78.81 88 THR A CA 1
ATOM 693 C C . THR A 1 88 ? -7.480 -13.063 -5.347 1.00 78.81 88 THR A C 1
ATOM 695 O O . THR A 1 88 ? -7.469 -12.547 -4.229 1.00 78.81 88 THR A O 1
ATOM 698 N N . ASP A 1 89 ? -8.376 -12.706 -6.274 1.00 72.81 89 ASP A N 1
ATOM 699 C CA . ASP A 1 89 ? -9.412 -11.706 -5.976 1.00 72.81 89 ASP A CA 1
ATOM 700 C C . ASP A 1 89 ? -10.292 -12.158 -4.781 1.00 72.81 89 ASP A C 1
ATOM 702 O O . ASP A 1 89 ? -10.659 -11.323 -3.960 1.00 72.81 89 ASP A O 1
ATOM 706 N N . GLU A 1 90 ? -10.513 -13.470 -4.604 1.00 72.94 90 GLU A N 1
ATOM 707 C CA . GLU A 1 90 ? -11.213 -14.059 -3.445 1.00 72.94 90 GLU A CA 1
ATOM 708 C C . GLU A 1 90 ? -10.483 -13.803 -2.112 1.00 72.94 90 GLU A C 1
ATOM 710 O O . GLU A 1 90 ? -11.102 -13.436 -1.113 1.00 72.94 90 GLU A O 1
ATOM 715 N N . GLU A 1 91 ? -9.154 -13.951 -2.078 1.00 72.88 91 GLU A N 1
ATOM 716 C CA . GLU A 1 91 ? -8.350 -13.640 -0.888 1.00 72.88 91 GLU A CA 1
ATOM 717 C C . GLU A 1 91 ? -8.344 -12.139 -0.593 1.00 72.88 91 GLU A C 1
ATOM 719 O O . GLU A 1 91 ? -8.394 -11.729 0.563 1.00 72.88 91 GLU A O 1
ATOM 724 N N . VAL A 1 92 ? -8.301 -11.302 -1.631 1.00 72.06 92 VAL A N 1
ATOM 725 C CA . VAL A 1 92 ? -8.358 -9.841 -1.496 1.00 72.06 92 VAL A CA 1
ATOM 726 C C . VAL A 1 92 ? -9.714 -9.397 -0.937 1.00 72.06 92 VAL A C 1
ATOM 728 O O . VAL A 1 92 ? -9.758 -8.526 -0.068 1.00 72.06 92 VAL A O 1
ATOM 731 N N . GLU A 1 93 ? -10.808 -10.010 -1.383 1.00 69.56 93 GLU A N 1
ATOM 732 C CA . GLU A 1 93 ? -12.156 -9.766 -0.863 1.00 69.56 93 GLU A CA 1
ATOM 733 C C . GLU A 1 93 ? -12.268 -10.192 0.608 1.00 69.56 93 GLU A C 1
ATOM 735 O O . GLU A 1 93 ? -12.693 -9.400 1.453 1.00 69.56 93 GLU A O 1
ATOM 740 N N . ALA A 1 94 ? -11.759 -11.381 0.949 1.00 68.88 94 ALA A N 1
ATOM 741 C CA . ALA A 1 94 ? -11.707 -11.876 2.325 1.00 68.88 94 ALA A CA 1
ATOM 742 C C . ALA A 1 94 ? -10.863 -10.993 3.267 1.00 68.88 94 ALA A C 1
ATOM 744 O O . ALA A 1 94 ? -11.113 -10.958 4.472 1.00 68.88 94 ALA A O 1
ATOM 745 N N . LEU A 1 95 ? -9.883 -10.252 2.737 1.00 68.06 95 LEU A N 1
ATOM 746 C CA . LEU A 1 95 ? -9.069 -9.291 3.494 1.00 68.06 95 LEU A CA 1
ATOM 747 C C . LEU A 1 95 ? -9.786 -7.953 3.770 1.00 68.06 95 LEU A C 1
ATOM 749 O O . LEU A 1 95 ? -9.183 -7.060 4.372 1.00 68.06 95 LEU A O 1
ATOM 753 N N . GLY A 1 96 ? -11.051 -7.800 3.358 1.00 61.25 96 GLY A N 1
ATOM 754 C CA . GLY A 1 96 ? -11.871 -6.616 3.643 1.00 61.25 96 GLY A CA 1
ATOM 755 C C . GLY A 1 96 ? -11.623 -5.446 2.689 1.00 61.25 96 GLY A C 1
ATOM 756 O O . GLY A 1 96 ? -11.775 -4.284 3.061 1.00 61.25 96 GLY A O 1
ATOM 757 N N . VAL A 1 97 ? -11.187 -5.726 1.456 1.00 58.78 97 VAL A N 1
ATOM 758 C CA . VAL A 1 97 ? -10.941 -4.697 0.422 1.00 58.78 97 VAL A CA 1
ATOM 759 C C . VAL A 1 97 ? -12.231 -4.156 -0.196 1.00 58.78 97 VAL A C 1
ATOM 761 O O . VAL A 1 97 ? -12.247 -3.052 -0.768 1.00 58.78 97 VAL A O 1
ATOM 764 N N . GLU A 1 98 ? -13.316 -4.907 -0.048 1.00 48.47 98 GLU A N 1
ATOM 765 C CA . GLU A 1 98 ? -14.674 -4.419 -0.211 1.00 48.47 98 GLU A CA 1
ATOM 766 C C . GLU A 1 98 ? -15.259 -4.109 1.162 1.00 48.47 98 GLU A C 1
ATOM 768 O O . GLU A 1 98 ? -15.054 -4.849 2.118 1.00 48.47 98 GLU A O 1
ATOM 773 N N . ASN A 1 99 ? -15.932 -2.962 1.256 1.00 47.53 99 ASN A N 1
ATOM 774 C CA . ASN A 1 99 ? -16.533 -2.437 2.475 1.00 47.53 99 ASN A CA 1
ATOM 775 C C . ASN A 1 99 ? -17.522 -3.455 3.060 1.00 47.53 99 ASN A C 1
ATOM 777 O O . ASN A 1 99 ? -18.716 -3.403 2.759 1.00 47.53 99 ASN A O 1
ATOM 781 N N . VAL A 1 100 ? -17.055 -4.359 3.917 1.00 42.31 100 VAL A N 1
ATOM 782 C CA . VAL A 1 100 ? -17.951 -5.120 4.774 1.00 42.31 100 VAL A CA 1
ATOM 783 C C . VAL A 1 100 ? -18.395 -4.140 5.848 1.00 42.31 100 VAL A C 1
ATOM 785 O O . VAL A 1 100 ? -17.684 -3.864 6.808 1.00 42.31 100 VAL A O 1
ATOM 788 N N . VAL A 1 101 ? -19.565 -3.539 5.647 1.00 41.25 101 VAL A N 1
ATOM 789 C CA . VAL A 1 101 ? -20.251 -2.789 6.698 1.00 41.25 101 VAL A CA 1
ATOM 790 C C . VAL A 1 101 ? -20.720 -3.830 7.708 1.00 41.25 101 VAL A C 1
ATOM 792 O O . VAL A 1 101 ? -21.855 -4.305 7.654 1.00 41.25 101 VAL A O 1
ATOM 795 N N . VAL A 1 102 ? -19.825 -4.278 8.590 1.00 43.44 102 VAL A N 1
ATOM 796 C CA . VAL A 1 102 ? -20.216 -5.179 9.666 1.00 43.44 102 VAL A CA 1
ATOM 797 C C . VAL A 1 102 ? -20.959 -4.322 10.681 1.00 43.44 102 VAL A C 1
ATOM 799 O O . VAL A 1 102 ? -20.371 -3.681 11.548 1.00 43.44 102 VAL A O 1
ATOM 802 N N . ALA A 1 103 ? -22.285 -4.291 10.566 1.00 42.28 103 ALA A N 1
ATOM 803 C CA . ALA A 1 103 ? -23.143 -3.853 11.653 1.00 42.28 103 ALA A CA 1
ATOM 804 C C . ALA A 1 103 ? -22.989 -4.870 12.796 1.00 42.28 103 ALA A C 1
ATOM 806 O O . ALA A 1 103 ? -23.750 -5.834 12.888 1.00 42.28 103 ALA A O 1
ATOM 807 N N . LEU A 1 104 ? -21.961 -4.696 13.632 1.00 45.69 104 LEU A N 1
ATOM 808 C CA . LEU A 1 104 ? -21.696 -5.525 14.805 1.00 45.69 104 LEU A CA 1
ATOM 809 C C . LEU A 1 104 ? -22.773 -5.249 15.860 1.00 45.69 104 LEU A C 1
ATOM 811 O O . LEU A 1 104 ? -22.571 -4.524 16.830 1.00 45.69 104 LEU A O 1
ATOM 815 N N . LYS A 1 105 ? -23.955 -5.833 15.662 1.00 41.59 105 LYS A N 1
ATOM 816 C CA . LYS A 1 105 ? -24.991 -5.947 16.687 1.00 41.59 105 LYS A CA 1
ATOM 817 C C . LYS A 1 105 ? -24.609 -7.087 17.628 1.00 41.59 105 LYS A C 1
ATOM 819 O O . LYS A 1 105 ? -25.177 -8.164 17.523 1.00 41.59 105 LYS A O 1
ATOM 824 N N . TYR A 1 106 ? -23.648 -6.861 18.517 1.00 54.28 106 TYR A N 1
ATOM 825 C CA . TYR A 1 106 ? -23.411 -7.780 19.629 1.00 54.28 106 TYR A CA 1
ATOM 826 C C . TYR A 1 106 ? -23.918 -7.153 20.922 1.00 54.28 106 TYR A C 1
ATOM 828 O O . TYR A 1 106 ? -23.537 -6.038 21.280 1.00 54.28 106 TYR A O 1
ATOM 836 N N . GLN A 1 107 ? -24.804 -7.868 21.613 1.00 48.03 107 GLN A N 1
ATOM 837 C CA . GLN A 1 107 ? -25.243 -7.524 22.964 1.00 48.03 107 GLN A CA 1
ATOM 838 C C . GLN A 1 107 ? -24.592 -8.476 23.973 1.00 48.03 107 GLN A C 1
ATOM 840 O O . GLN A 1 107 ? -24.252 -9.615 23.653 1.00 48.03 107 GLN A O 1
ATOM 845 N N . VAL A 1 108 ? -24.397 -8.002 25.209 1.00 44.88 108 VAL A N 1
ATOM 846 C CA . VAL A 1 108 ? -23.862 -8.816 26.313 1.00 44.88 108 VAL A CA 1
ATOM 847 C C . VAL A 1 108 ? -24.792 -10.018 26.528 1.00 44.88 108 VAL A C 1
ATOM 849 O O . VAL A 1 108 ? -25.877 -9.864 27.082 1.00 44.88 108 VAL A O 1
ATOM 852 N N . GLY A 1 109 ? -24.383 -11.197 26.044 1.00 64.75 109 GLY A N 1
ATOM 853 C CA . GLY A 1 109 ? -25.190 -12.425 26.046 1.00 64.75 109 GLY A CA 1
ATOM 854 C C . GLY A 1 109 ? -25.086 -13.284 24.777 1.00 64.75 109 GLY A C 1
ATOM 855 O O . GLY A 1 109 ? -25.497 -14.442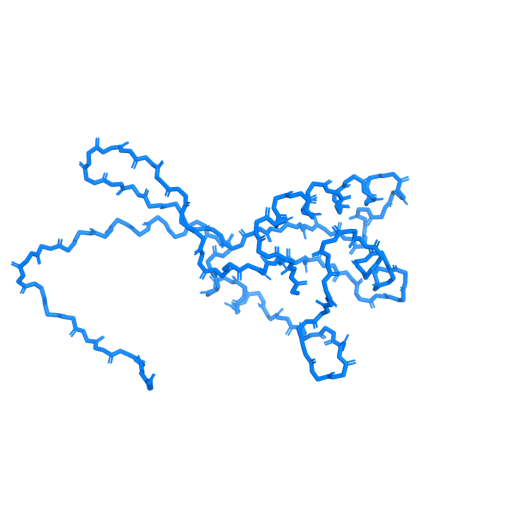 24.815 1.00 64.75 109 GLY A O 1
ATOM 856 N N . ASP A 1 110 ? -24.522 -12.764 23.681 1.00 59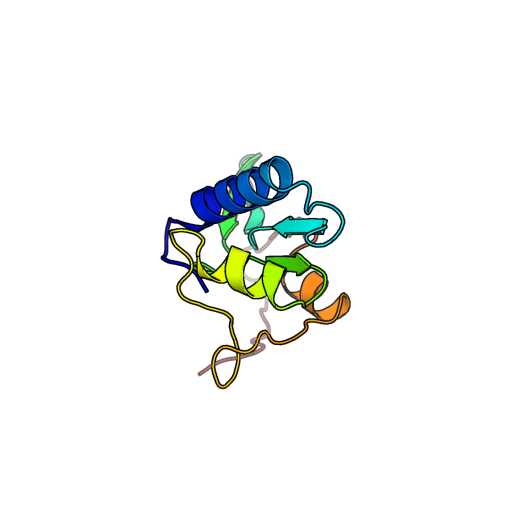.28 110 ASP A N 1
ATOM 857 C CA . ASP A 1 110 ? -24.391 -13.527 22.433 1.00 59.28 110 ASP A CA 1
ATOM 858 C C . ASP A 1 110 ? -23.338 -14.646 22.500 1.00 59.28 110 ASP A C 1
ATOM 860 O O . ASP A 1 110 ? -22.245 -14.503 23.056 1.00 59.28 110 ASP A O 1
ATOM 864 N N . VAL A 1 111 ? -23.675 -15.783 21.885 1.00 57.62 111 VAL A N 1
ATOM 865 C CA . VAL A 1 111 ? -22.832 -16.982 21.840 1.00 57.62 111 VAL A CA 1
ATOM 866 C C . VAL A 1 111 ? -21.840 -16.852 20.688 1.00 57.62 111 VAL A C 1
ATOM 868 O O . VAL A 1 111 ? -22.173 -17.093 19.529 1.00 57.62 111 VAL A O 1
ATOM 871 N N . VAL A 1 112 ? -20.601 -16.478 20.996 1.00 62.69 112 VAL A N 1
ATOM 872 C CA . VAL A 1 112 ? -19.525 -16.401 20.000 1.00 62.69 112 VAL A CA 1
ATOM 873 C C . VAL A 1 112 ? -18.839 -17.758 19.828 1.00 62.69 112 VAL A C 1
ATOM 875 O O . VAL A 1 112 ? -18.512 -18.441 20.800 1.00 62.69 112 VAL A O 1
ATOM 878 N N . ARG A 1 113 ? -18.600 -18.164 18.576 1.00 53.06 113 ARG A N 1
ATOM 879 C CA . ARG A 1 113 ? -17.822 -19.364 18.240 1.00 53.06 113 ARG A CA 1
ATOM 880 C C . ARG A 1 113 ? -16.398 -18.943 17.889 1.00 53.06 113 ARG A C 1
ATOM 882 O O . ARG A 1 113 ? -16.184 -18.262 16.893 1.00 53.06 113 ARG A O 1
ATOM 889 N N . VAL A 1 114 ? -15.433 -19.340 18.713 1.00 59.94 114 VAL A N 1
ATOM 890 C CA . VAL A 1 114 ? -14.007 -19.045 18.500 1.00 59.94 114 VAL A CA 1
ATOM 891 C C . VAL A 1 114 ? -13.511 -19.796 17.258 1.00 59.94 114 VAL A C 1
ATOM 893 O O . VAL A 1 114 ? -13.623 -21.020 17.204 1.00 59.94 114 VAL A O 1
ATOM 896 N N . ILE A 1 115 ? -12.977 -19.072 16.267 1.00 66.69 115 ILE A N 1
ATOM 897 C CA . ILE A 1 115 ? -12.490 -19.635 14.988 1.00 66.69 115 ILE A CA 1
ATOM 898 C C . ILE A 1 115 ? -10.961 -19.600 14.813 1.00 66.69 115 ILE A C 1
ATOM 900 O O . ILE A 1 115 ? -10.470 -20.003 13.765 1.00 66.69 115 ILE A O 1
ATOM 904 N N . GLY A 1 116 ? -10.180 -19.200 15.822 1.00 42.78 116 GLY A N 1
ATOM 905 C CA . GLY A 1 116 ? -8.721 -19.334 15.749 1.00 42.78 116 GLY A CA 1
ATOM 906 C C . GLY A 1 116 ? -7.979 -18.687 16.911 1.00 42.78 116 GLY A C 1
ATOM 907 O O . GLY A 1 116 ? -8.334 -17.592 17.338 1.00 42.78 116 GLY A O 1
ATOM 908 N N . GLY A 1 117 ? -6.954 -19.373 17.415 1.00 49.47 117 GLY A N 1
ATOM 909 C CA . GLY A 1 117 ? -6.090 -18.887 18.482 1.00 49.47 117 GLY A CA 1
ATOM 910 C C . GLY A 1 117 ? -4.711 -19.539 18.450 1.00 49.47 117 GLY A C 1
ATOM 911 O O . GLY A 1 117 ? -4.569 -20.684 18.015 1.00 49.47 117 GLY A O 1
ATOM 912 N N . ALA A 1 118 ? -3.736 -18.782 18.943 1.00 35.47 118 ALA A N 1
ATOM 913 C CA . ALA A 1 118 ? -2.608 -19.235 19.747 1.00 35.47 118 ALA A CA 1
ATOM 914 C C . ALA A 1 118 ? -2.239 -18.083 20.691 1.00 35.47 118 ALA A C 1
ATOM 916 O O . ALA A 1 118 ? -2.166 -16.936 20.192 1.00 35.47 118 ALA A O 1
#

Secondary structure (DSSP, 8-state):
-B-TT-HHHHHHHHHHHHHHTT-TTTEEEEE--EEEEE-TTS-EEEEESSTT--EEEE---HHHHHHHHHSTTB---SSGGGPPPP--HHHHHHTT-S---------TT---------

Sequence (118 aa):
HTYSGYENRVATNLEKIVDNRKMGHLIHAVKIPTEKVVEPDGKEEERKLFPSYVLVKMIMNDETWHVVRNTSGVTGFVGPGSQPVVLTDEEVEALGVENVVVALKYQVGDVVRVIGGA

pLDDT: mean 75.32, std 14.07, range [35.47, 90.62]

Foldseek 3Di:
DFDFPCLVVLQVQLVVVCVVVVVCVFWVDKAFLWEFEQDPVRDTDIHHLDGGDMDTDGHDDPVSQCSSVPRPGDPAAPDPPRDHDDDDVVRVVVSCRDHPHPNPPDDDPDDDDDDDDD

Radius of gyration: 16.96 Å; Cα contacts (8 Å, |Δi|>4): 154; chains: 1; bounding box: 38×31×43 Å